Protein AF-A0A9N9CJ90-F1 (afdb_monomer_lite)

Organism: NCBI:txid94023

Radius of gyration: 19.86 Å; chains: 1; bounding box: 63×26×48 Å

Secondary structure (DSSP, 8-state):
---S--TTTHHHHHHHHHHHHHHHHHHHHHHHHHHHHHHHH--STTHHHHHHHHHHHHHHHHHHHHHHHHTT-HHHHHHHHHHHHHHHHHHHHHHHHHHHHHHHTHHHHHHHHHTTTPPPPPTT---S---------PPPHHHHHH-HHHHHHHHHHHHHHHHHH-

pLDDT: mean 77.09, std 13.55, range [37.25, 91.94]

Foldseek 3Di:
DPDPDDPPCVCVLVVLLVLLVVLLVLLLVQLVCLVQAVLQQAVDPCLSVVLSVLSNVSSVLSVLSNVCSVVVPPVSVVVSVVCVVVNLVVLVVNLVVSLVSLVVCLVLSLVCLVVQQARRDDPVPPDPDPPPPPPVSRRDNVCSVCGSVNVSVVSSVSSVVSSVSD

Sequence (166 aa):
MWCDNCLLLFPLRSGAMVLSVIMMIYQIGGGIFLFLYGDFFFFHYMEPKIYGAYAMIQAFMSLIATIGFSIISFTIASSLVCFYPFLVILGAVRAGIMSWSLVYYKERIIWECDNGGTKWVDPSTITTTTDTTSDPTLMPPVVCRTGVDNFNALITTGLCIDFILM

Structure (mmCIF, N/CA/C/O backbone):
data_AF-A0A9N9CJ90-F1
#
_entry.id   AF-A0A9N9CJ90-F1
#
loop_
_atom_site.group_PDB
_atom_site.id
_atom_site.type_symbol
_atom_site.label_atom_id
_atom_site.label_alt_id
_atom_site.label_comp_id
_atom_site.label_asym_id
_atom_site.label_entity_id
_atom_site.label_seq_id
_atom_site.pdbx_PDB_ins_code
_atom_site.Cartn_x
_atom_site.Cartn_y
_atom_site.Cartn_z
_atom_site.occupancy
_atom_site.B_iso_or_equiv
_atom_site.auth_seq_id
_atom_site.auth_comp_id
_atom_site.auth_asym_id
_atom_site.auth_atom_id
_atom_site.pdbx_PDB_model_num
ATOM 1 N N . MET A 1 1 ? -21.193 6.246 26.170 1.00 42.12 1 MET A N 1
ATOM 2 C CA . MET A 1 1 ? -22.504 5.680 26.545 1.00 42.12 1 MET A CA 1
ATOM 3 C C . MET A 1 1 ? -23.188 5.246 25.257 1.00 42.12 1 MET A C 1
ATOM 5 O O . MET A 1 1 ? -23.790 6.074 24.593 1.00 42.12 1 MET A O 1
ATOM 9 N N . TRP A 1 2 ? -22.977 4.006 24.825 1.00 50.09 2 TRP A N 1
ATOM 10 C CA . TRP A 1 2 ? -23.706 3.424 23.694 1.00 50.09 2 TRP A CA 1
ATOM 11 C C . TRP A 1 2 ? -24.707 2.440 24.307 1.00 50.09 2 TRP A C 1
ATOM 13 O O . TRP A 1 2 ? -24.311 1.630 25.137 1.00 50.09 2 TRP A O 1
ATOM 23 N N . CYS A 1 3 ? -25.996 2.625 24.014 1.00 53.94 3 CYS A N 1
ATOM 24 C CA . CYS A 1 3 ? -27.109 2.000 24.734 1.00 53.94 3 CYS A CA 1
ATOM 25 C C . CYS A 1 3 ? -27.093 0.465 24.665 1.00 53.94 3 CYS A C 1
ATOM 27 O O . CYS A 1 3 ? -27.041 -0.102 23.576 1.00 53.94 3 CYS A O 1
ATOM 29 N N . ASP A 1 4 ? -27.302 -0.175 25.818 1.00 52.44 4 ASP A N 1
ATOM 30 C CA . ASP A 1 4 ? -27.538 -1.618 26.009 1.00 52.44 4 ASP A CA 1
ATOM 31 C C . ASP A 1 4 ? -28.871 -2.134 25.418 1.00 52.44 4 ASP A C 1
ATOM 33 O O . ASP A 1 4 ? -29.302 -3.246 25.708 1.00 52.44 4 ASP A O 1
ATOM 37 N N . ASN A 1 5 ? -29.558 -1.347 24.582 1.00 55.75 5 ASN A N 1
ATOM 38 C CA . ASN A 1 5 ? -30.829 -1.745 23.977 1.00 55.75 5 ASN A CA 1
ATOM 39 C C . ASN A 1 5 ? -31.042 -1.095 22.598 1.00 55.75 5 ASN A C 1
ATOM 41 O O . ASN A 1 5 ? -31.866 -0.197 22.450 1.00 55.75 5 ASN A O 1
ATOM 45 N N . CYS A 1 6 ? -30.267 -1.493 21.582 1.00 54.62 6 CYS A N 1
ATOM 46 C CA . CYS A 1 6 ? -30.434 -1.010 20.204 1.00 54.62 6 CYS A CA 1
ATOM 47 C C . CYS A 1 6 ? -30.083 -2.107 19.180 1.00 54.62 6 CYS A C 1
ATOM 49 O O . CYS A 1 6 ? -28.954 -2.188 18.698 1.00 54.62 6 CYS A O 1
ATOM 51 N N . LEU A 1 7 ? -31.072 -2.912 18.783 1.00 49.44 7 LEU A N 1
ATOM 52 C CA . LEU A 1 7 ? -30.995 -3.912 17.699 1.00 49.44 7 LEU A CA 1
ATOM 53 C C . LEU A 1 7 ? -30.444 -3.362 16.357 1.00 49.44 7 LEU A C 1
ATOM 55 O O . LEU A 1 7 ? -29.989 -4.128 15.515 1.00 49.44 7 LEU A O 1
ATOM 59 N N . LEU A 1 8 ? -30.464 -2.039 16.162 1.00 51.25 8 LEU A N 1
ATOM 60 C CA . LEU A 1 8 ? -30.004 -1.327 14.959 1.00 51.25 8 LEU A CA 1
ATOM 61 C C . LEU A 1 8 ? -28.505 -0.988 14.957 1.00 51.25 8 LEU A C 1
ATOM 63 O O . LEU A 1 8 ? -27.947 -0.601 13.935 1.00 51.25 8 LEU A O 1
ATOM 67 N N . LEU A 1 9 ? -27.843 -1.132 16.102 1.00 54.19 9 LEU A N 1
ATOM 68 C CA . LEU A 1 9 ? -26.484 -0.650 16.324 1.00 54.19 9 LEU A CA 1
ATOM 69 C C . LEU A 1 9 ? -25.430 -1.760 16.188 1.00 54.19 9 LEU A C 1
ATOM 71 O O . LEU A 1 9 ? -24.272 -1.508 15.849 1.00 54.19 9 LEU A O 1
ATOM 75 N N . PHE A 1 10 ? -25.863 -3.007 16.378 1.00 52.81 10 PHE A N 1
ATOM 76 C CA . PHE A 1 10 ? -25.077 -4.211 16.120 1.00 52.81 10 PHE A CA 1
ATOM 77 C C . PHE A 1 10 ? -24.489 -4.290 14.698 1.00 52.81 10 PHE A C 1
ATOM 79 O O . PHE A 1 10 ? -23.288 -4.552 14.597 1.00 52.81 10 PHE A O 1
ATOM 86 N N . PRO A 1 11 ? -25.245 -4.031 13.605 1.00 64.69 11 PRO A N 1
ATOM 87 C CA . PRO A 1 11 ? -24.678 -4.087 12.258 1.00 64.69 11 PRO A CA 1
ATOM 88 C C . PRO A 1 11 ? -23.681 -2.957 11.994 1.00 64.69 11 PRO A C 1
ATOM 90 O O . PRO A 1 11 ? -22.688 -3.186 11.314 1.00 64.69 11 PRO A O 1
ATOM 93 N N . LEU A 1 12 ? -23.880 -1.766 12.568 1.00 71.75 12 LEU A N 1
ATOM 94 C CA . LEU A 1 12 ? -22.951 -0.651 12.375 1.00 71.75 12 LEU A CA 1
ATOM 95 C C . LEU A 1 12 ? -21.622 -0.895 13.104 1.00 71.75 12 LEU A C 1
ATOM 97 O O . LEU A 1 12 ? -20.555 -0.644 12.551 1.00 71.75 12 LEU A O 1
ATOM 101 N N . ARG A 1 13 ? -21.671 -1.454 14.322 1.00 75.94 13 ARG A N 1
ATOM 102 C CA . ARG A 1 13 ? -20.464 -1.788 15.091 1.00 75.94 13 ARG A CA 1
ATOM 103 C C . ARG A 1 13 ? -19.722 -2.984 14.503 1.00 75.94 13 ARG A C 1
ATOM 105 O O . ARG A 1 13 ? -18.515 -2.910 14.297 1.00 75.94 13 ARG A O 1
ATOM 112 N N . SER A 1 14 ? -20.434 -4.077 14.228 1.00 80.75 14 SER A N 1
ATOM 113 C CA . SER A 1 14 ? -19.827 -5.269 13.628 1.00 80.75 14 SER A CA 1
ATOM 114 C C . SER A 1 14 ? -19.335 -4.983 12.210 1.00 80.75 14 SER A C 1
ATOM 116 O O . SER A 1 14 ? -18.283 -5.481 11.826 1.00 80.75 14 SER A O 1
ATOM 118 N N . GLY A 1 15 ? -20.055 -4.155 11.448 1.00 80.81 15 GLY A N 1
ATOM 119 C CA . GLY A 1 15 ? -19.639 -3.703 10.124 1.00 80.81 15 GLY A CA 1
ATOM 120 C C . GLY A 1 15 ? -18.351 -2.886 10.179 1.00 80.81 15 GLY A C 1
ATOM 121 O O . GLY A 1 15 ? -17.425 -3.178 9.430 1.00 80.81 15 GLY A O 1
ATOM 122 N N . ALA A 1 16 ? -18.243 -1.941 11.119 1.00 82.12 16 ALA A N 1
ATOM 123 C CA . ALA A 1 16 ? -17.020 -1.161 11.314 1.00 82.12 16 ALA A CA 1
ATOM 124 C C . ALA A 1 16 ? -15.817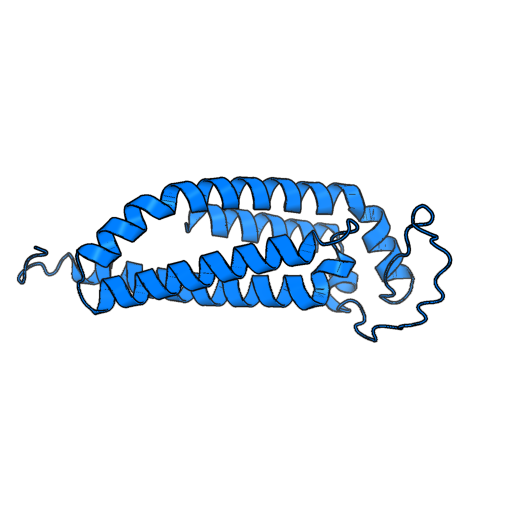 -2.038 11.706 1.00 82.12 16 ALA A C 1
ATOM 126 O O . ALA A 1 16 ? -14.722 -1.823 11.195 1.00 82.12 16 ALA A O 1
ATOM 127 N N . MET A 1 17 ? -16.021 -3.056 12.553 1.00 83.88 17 MET A N 1
ATOM 128 C CA . MET A 1 17 ? -14.976 -4.026 12.918 1.00 83.88 17 MET A CA 1
ATOM 129 C C . MET A 1 17 ? -14.515 -4.873 11.726 1.00 83.88 17 MET A C 1
ATOM 131 O O . MET A 1 17 ? -13.325 -5.115 11.554 1.00 83.88 17 MET A O 1
ATOM 135 N N . VAL A 1 18 ? -15.448 -5.355 10.902 1.00 88.75 18 VAL A N 1
ATOM 136 C CA . VAL A 1 18 ? -15.102 -6.158 9.721 1.00 88.75 18 VAL A CA 1
ATOM 137 C C . VAL A 1 18 ? -14.367 -5.297 8.696 1.00 88.75 18 VAL A C 1
ATOM 139 O O . VAL A 1 18 ? -13.344 -5.724 8.166 1.00 88.75 18 VAL A O 1
ATOM 142 N N . LEU A 1 19 ? -14.834 -4.067 8.466 1.00 86.44 19 LEU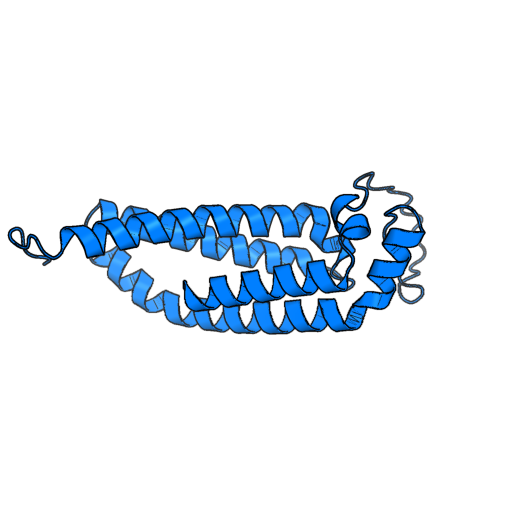 A N 1
ATOM 143 C CA . LEU A 1 19 ? -14.181 -3.131 7.556 1.00 86.44 19 LEU A CA 1
ATOM 144 C C . LEU A 1 19 ? -12.759 -2.798 8.023 1.00 86.44 19 LEU A C 1
ATOM 146 O O . LEU A 1 19 ? -11.836 -2.839 7.214 1.00 86.44 19 LEU A O 1
ATOM 150 N N . SER A 1 20 ? -12.551 -2.550 9.322 1.00 87.19 20 SER A N 1
ATOM 151 C CA . SER A 1 20 ? -11.219 -2.261 9.862 1.00 87.19 20 SER A CA 1
ATOM 152 C C . SER A 1 20 ? -10.259 -3.446 9.728 1.00 87.19 20 SER A C 1
ATOM 154 O O . SER A 1 20 ? -9.086 -3.241 9.427 1.00 87.19 20 SER A O 1
ATOM 156 N N . VAL A 1 21 ? -10.741 -4.686 9.866 1.00 90.00 21 VAL A N 1
ATOM 157 C CA . VAL A 1 21 ? -9.926 -5.891 9.624 1.00 90.00 21 VAL A CA 1
ATOM 158 C C . VAL A 1 21 ? -9.577 -6.050 8.142 1.00 90.00 21 VAL A C 1
ATOM 160 O O . VAL A 1 21 ? -8.437 -6.379 7.817 1.00 90.00 21 VAL A O 1
ATOM 163 N N . ILE A 1 22 ? -10.521 -5.788 7.234 1.00 90.25 22 ILE A N 1
ATOM 164 C CA . ILE A 1 22 ? -10.257 -5.828 5.788 1.00 90.25 22 ILE A CA 1
ATOM 165 C C . ILE A 1 22 ? -9.211 -4.770 5.408 1.00 90.25 22 ILE A C 1
ATOM 167 O O . ILE A 1 22 ? -8.254 -5.104 4.708 1.00 90.25 22 ILE A O 1
ATOM 171 N N . MET A 1 23 ? -9.331 -3.540 5.926 1.00 87.38 23 MET A N 1
ATOM 172 C CA . MET A 1 23 ? -8.321 -2.490 5.725 1.00 87.38 23 MET A CA 1
ATOM 173 C C . MET A 1 23 ? -6.953 -2.910 6.247 1.00 87.38 23 MET A C 1
ATOM 175 O O . MET A 1 23 ? -5.951 -2.718 5.565 1.00 87.38 23 MET A O 1
ATOM 179 N N . MET A 1 24 ? -6.900 -3.517 7.434 1.00 90.94 24 MET A N 1
ATOM 180 C CA . MET A 1 24 ? -5.651 -3.989 8.022 1.00 90.94 24 MET A CA 1
ATOM 181 C C . MET A 1 24 ? -4.936 -4.971 7.090 1.00 90.94 24 MET A C 1
ATOM 183 O O . MET A 1 24 ? -3.750 -4.809 6.810 1.00 90.94 24 MET A O 1
ATOM 187 N N . ILE A 1 25 ? -5.657 -5.974 6.580 1.00 90.94 25 ILE A N 1
ATOM 188 C CA . ILE A 1 25 ? -5.095 -6.993 5.683 1.00 90.94 25 ILE A CA 1
ATOM 189 C C . ILE A 1 25 ? -4.648 -6.359 4.364 1.00 90.94 25 ILE A C 1
ATOM 191 O O . ILE A 1 25 ? -3.547 -6.646 3.891 1.00 90.94 25 ILE A O 1
ATOM 195 N N . TYR A 1 26 ? -5.473 -5.478 3.794 1.00 89.19 26 TYR A N 1
ATOM 196 C CA . TYR A 1 26 ? -5.156 -4.778 2.554 1.00 89.19 26 TYR A CA 1
ATOM 197 C C . TYR A 1 26 ? -3.876 -3.942 2.685 1.00 89.19 26 TYR A C 1
ATOM 199 O O . TYR A 1 26 ? -2.976 -4.051 1.852 1.00 89.19 26 TYR A O 1
ATOM 207 N N . GLN A 1 27 ? -3.743 -3.180 3.773 1.00 90.12 27 GLN A N 1
ATOM 208 C CA . GLN A 1 27 ? -2.588 -2.316 4.009 1.00 90.12 27 GLN A CA 1
ATOM 209 C C . GLN A 1 27 ? -1.312 -3.082 4.352 1.00 90.12 27 GLN A C 1
ATOM 211 O O . GLN A 1 27 ? -0.233 -2.702 3.904 1.00 90.12 27 GLN A O 1
ATOM 216 N N . ILE A 1 28 ? -1.415 -4.197 5.080 1.00 90.94 28 ILE A N 1
ATOM 217 C CA . ILE A 1 28 ? -0.272 -5.092 5.308 1.00 90.94 28 ILE A CA 1
ATOM 218 C C . ILE A 1 28 ? 0.194 -5.694 3.979 1.00 90.94 28 ILE A C 1
ATOM 220 O O . ILE A 1 28 ? 1.388 -5.672 3.685 1.00 90.94 28 ILE A O 1
ATOM 224 N N . GLY A 1 29 ? -0.735 -6.189 3.154 1.00 89.19 29 GLY A N 1
ATOM 225 C CA . GLY A 1 29 ? -0.419 -6.741 1.837 1.00 89.19 29 GLY A CA 1
ATOM 226 C C . GLY A 1 29 ? 0.244 -5.712 0.920 1.00 89.19 29 GLY A C 1
ATOM 227 O O . GLY A 1 29 ? 1.311 -5.976 0.365 1.00 89.19 29 GLY A O 1
ATOM 228 N N . GLY A 1 30 ? -0.337 -4.514 0.822 1.00 85.38 30 GLY A N 1
ATOM 229 C CA . GLY A 1 30 ? 0.225 -3.404 0.053 1.00 85.38 30 GLY A CA 1
ATOM 230 C C . GLY A 1 30 ? 1.581 -2.935 0.586 1.00 85.38 30 GLY A C 1
ATOM 231 O O . GLY A 1 30 ? 2.500 -2.701 -0.195 1.00 85.38 30 GLY A O 1
ATOM 232 N N . GLY A 1 31 ? 1.745 -2.847 1.909 1.00 85.94 31 GLY A N 1
ATOM 233 C CA . GLY A 1 31 ? 3.001 -2.474 2.558 1.00 85.94 31 GLY A CA 1
ATOM 234 C C . GLY A 1 31 ? 4.126 -3.473 2.285 1.00 85.94 31 GLY A C 1
ATOM 235 O O . GLY A 1 31 ? 5.214 -3.070 1.884 1.00 85.94 31 GLY A O 1
ATOM 236 N N . ILE A 1 32 ? 3.861 -4.776 2.428 1.00 88.19 32 ILE A N 1
ATOM 237 C CA . ILE A 1 32 ? 4.829 -5.837 2.104 1.00 88.19 32 ILE A CA 1
ATOM 238 C C . ILE A 1 32 ? 5.201 -5.788 0.619 1.00 88.19 32 ILE A C 1
ATOM 240 O O . ILE A 1 32 ? 6.382 -5.857 0.282 1.00 88.19 32 ILE A O 1
ATOM 244 N N . PHE A 1 33 ? 4.214 -5.620 -0.265 1.00 85.31 33 PHE A N 1
ATOM 245 C CA . PHE A 1 33 ? 4.454 -5.491 -1.701 1.00 85.31 33 PHE A CA 1
ATOM 246 C C . PHE A 1 33 ? 5.386 -4.313 -2.025 1.00 85.31 33 PHE A C 1
ATOM 248 O O . PHE A 1 33 ? 6.343 -4.475 -2.778 1.00 85.31 33 PHE A O 1
ATOM 255 N N . LEU A 1 34 ? 5.157 -3.153 -1.403 1.00 85.06 34 LEU A N 1
ATOM 256 C CA . LEU A 1 34 ? 5.996 -1.961 -1.551 1.00 85.06 34 LEU A CA 1
ATOM 257 C C . LEU A 1 34 ? 7.423 -2.166 -1.026 1.00 85.06 34 LEU A C 1
ATOM 259 O O . LEU A 1 34 ? 8.361 -1.662 -1.633 1.00 85.06 34 LEU A O 1
ATOM 263 N N . PHE A 1 35 ? 7.614 -2.916 0.061 1.00 84.56 35 PHE A N 1
ATOM 264 C CA . PHE A 1 35 ? 8.958 -3.180 0.585 1.00 84.56 35 PHE A CA 1
ATOM 265 C C . PHE A 1 35 ? 9.766 -4.171 -0.259 1.00 84.56 35 PHE A C 1
ATOM 267 O O . PHE A 1 35 ? 10.984 -4.036 -0.317 1.00 84.56 35 PHE A O 1
ATOM 274 N N . LEU A 1 36 ? 9.118 -5.154 -0.894 1.00 81.69 36 LEU A N 1
ATOM 275 C CA . LEU A 1 36 ? 9.807 -6.153 -1.722 1.00 81.69 36 LEU A CA 1
ATOM 276 C C . LEU A 1 36 ? 10.017 -5.679 -3.161 1.00 81.69 36 LEU A C 1
ATOM 278 O O . LEU A 1 36 ? 11.085 -5.890 -3.726 1.00 81.69 36 LEU A O 1
ATOM 282 N N . TYR A 1 37 ? 8.988 -5.075 -3.758 1.00 79.25 37 TYR A N 1
ATOM 283 C CA . TYR A 1 37 ? 8.963 -4.762 -5.187 1.00 79.25 37 TYR A CA 1
ATOM 284 C C . TYR A 1 37 ? 8.907 -3.266 -5.487 1.00 79.25 37 TYR A C 1
ATOM 286 O O . TYR A 1 37 ? 8.966 -2.884 -6.651 1.00 79.25 37 TYR A O 1
ATOM 294 N N . GLY A 1 38 ? 8.804 -2.402 -4.474 1.00 75.88 38 GLY A N 1
ATOM 295 C CA . GLY A 1 38 ? 8.711 -0.959 -4.693 1.00 75.88 38 GLY A CA 1
ATOM 296 C C . GLY A 1 38 ? 9.930 -0.375 -5.409 1.00 75.88 38 GLY A C 1
ATOM 297 O O . GLY A 1 38 ? 9.780 0.566 -6.177 1.00 75.88 38 GLY A O 1
ATOM 298 N N . ASP A 1 39 ? 11.101 -0.983 -5.243 1.00 77.81 39 ASP A N 1
ATOM 299 C CA . ASP A 1 39 ? 12.339 -0.589 -5.922 1.00 77.81 39 ASP A CA 1
ATOM 300 C C . ASP A 1 39 ? 12.308 -0.746 -7.457 1.00 77.81 39 ASP A C 1
ATOM 302 O O . ASP A 1 39 ? 13.141 -0.139 -8.124 1.00 77.81 39 ASP A O 1
ATOM 306 N N . PHE A 1 40 ? 11.377 -1.535 -8.009 1.00 74.06 40 PHE A N 1
ATOM 307 C CA . PHE A 1 40 ? 1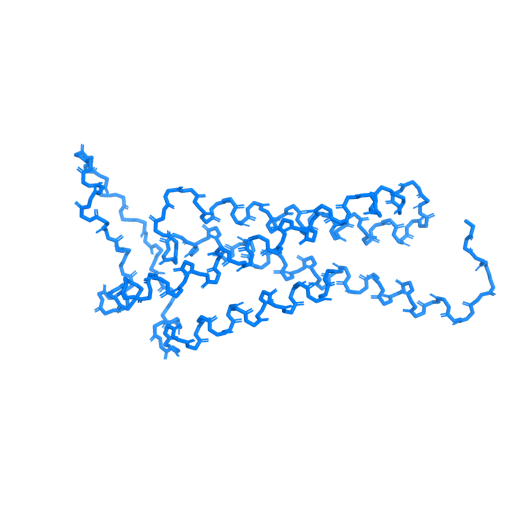1.156 -1.671 -9.462 1.00 74.06 40 PHE A CA 1
ATOM 308 C C . PHE A 1 40 ? 10.208 -0.598 -10.013 1.00 74.06 40 PHE A C 1
ATOM 310 O O . PHE A 1 40 ? 10.240 -0.241 -11.184 1.00 74.06 40 PHE A O 1
ATOM 317 N N . PHE A 1 41 ? 9.323 -0.071 -9.165 1.00 74.56 41 PHE A N 1
ATOM 318 C CA . PHE A 1 41 ? 8.283 0.867 -9.593 1.00 74.56 41 PHE A CA 1
ATOM 319 C C . PHE A 1 41 ? 8.635 2.327 -9.299 1.00 74.56 41 PHE A C 1
ATOM 321 O O . PHE A 1 41 ? 8.160 3.221 -10.000 1.00 74.56 41 PHE A O 1
ATOM 328 N N . PHE A 1 42 ? 9.461 2.576 -8.279 1.00 77.69 42 PHE A N 1
ATOM 329 C CA . PHE A 1 42 ? 9.856 3.912 -7.839 1.00 77.69 42 PHE A CA 1
ATOM 330 C C . PHE A 1 42 ? 11.373 4.067 -7.926 1.00 77.69 42 PHE A C 1
ATOM 332 O O . PHE A 1 42 ? 12.126 3.369 -7.251 1.00 77.69 42 PHE A O 1
ATOM 339 N N . PHE A 1 43 ? 11.811 5.008 -8.761 1.00 68.44 43 PHE A N 1
ATOM 340 C CA . PHE A 1 43 ? 13.220 5.175 -9.122 1.00 68.44 43 PHE A CA 1
ATOM 341 C C . PHE A 1 43 ? 13.972 6.158 -8.213 1.00 68.44 43 PHE A C 1
ATOM 343 O O . PHE A 1 43 ? 15.194 6.262 -8.306 1.00 68.44 43 PHE A O 1
ATOM 350 N N . HIS A 1 44 ? 13.287 6.880 -7.318 1.00 76.38 44 HIS A N 1
ATOM 351 C CA . HIS A 1 44 ? 13.963 7.757 -6.369 1.00 76.38 44 HIS A CA 1
ATOM 352 C C . HIS A 1 44 ? 14.364 7.013 -5.092 1.00 76.38 44 HIS A C 1
ATOM 354 O O . HIS A 1 44 ? 13.651 6.151 -4.569 1.00 76.38 44 HIS A O 1
ATOM 360 N N . TYR A 1 45 ? 15.515 7.396 -4.544 1.00 72.00 45 TYR A N 1
ATOM 361 C CA . TYR A 1 45 ? 16.052 6.788 -3.336 1.00 72.00 45 TYR A CA 1
ATOM 362 C C . TYR A 1 45 ? 15.072 6.931 -2.156 1.00 72.00 45 TYR A C 1
ATOM 364 O O . TYR A 1 45 ? 14.633 8.032 -1.834 1.00 72.00 45 TYR A O 1
ATOM 372 N N . MET A 1 46 ? 14.764 5.810 -1.489 1.00 75.06 46 MET A N 1
ATOM 373 C CA . MET A 1 46 ? 13.902 5.693 -0.294 1.00 75.06 46 MET A CA 1
ATOM 374 C C . MET A 1 46 ? 12.392 5.954 -0.472 1.00 75.06 46 MET A C 1
ATOM 376 O O . MET A 1 46 ? 11.646 5.691 0.473 1.00 75.06 46 MET A O 1
ATOM 380 N N . GLU A 1 47 ? 11.904 6.369 -1.643 1.00 79.88 47 GLU A N 1
ATOM 381 C CA . GLU A 1 47 ? 10.459 6.529 -1.904 1.00 79.88 47 GLU A CA 1
ATOM 382 C C . GLU A 1 47 ? 9.609 5.291 -1.561 1.00 79.88 47 GLU A C 1
ATOM 384 O O . GLU A 1 47 ? 8.660 5.423 -0.777 1.00 79.88 47 GLU A O 1
ATOM 389 N N . PRO A 1 48 ? 9.941 4.071 -2.038 1.00 80.81 48 PRO A N 1
ATOM 390 C CA . PRO A 1 48 ? 9.100 2.902 -1.781 1.00 80.81 48 PRO A CA 1
ATOM 391 C C . PRO A 1 48 ? 9.037 2.539 -0.296 1.00 80.81 48 PRO A C 1
ATOM 393 O O . PRO A 1 48 ? 7.997 2.106 0.204 1.00 80.81 48 PRO A O 1
ATOM 396 N N . LYS A 1 49 ? 10.128 2.780 0.442 1.00 84.81 49 LYS A N 1
ATOM 397 C CA . LYS A 1 49 ? 10.206 2.531 1.886 1.00 84.81 49 LYS A CA 1
ATOM 398 C C . LYS A 1 49 ? 9.313 3.490 2.669 1.00 84.81 49 LYS A C 1
ATOM 400 O O . LYS A 1 49 ? 8.665 3.065 3.622 1.00 84.81 49 LYS A O 1
ATOM 405 N N . ILE A 1 50 ? 9.242 4.757 2.259 1.00 86.81 50 ILE A N 1
ATOM 406 C CA . ILE A 1 50 ? 8.364 5.760 2.879 1.00 86.81 50 ILE A CA 1
ATOM 407 C C . ILE A 1 50 ? 6.897 5.394 2.636 1.00 86.81 50 ILE A C 1
ATOM 409 O O . ILE A 1 50 ? 6.092 5.402 3.570 1.00 86.81 50 ILE A O 1
ATOM 413 N N . TYR A 1 51 ? 6.548 5.003 1.408 1.00 85.94 51 TYR A N 1
ATOM 414 C CA . TYR A 1 51 ? 5.188 4.570 1.093 1.00 85.94 51 TYR A CA 1
ATOM 415 C C . TYR A 1 51 ? 4.811 3.291 1.847 1.00 85.94 51 TYR A C 1
ATOM 417 O O . TYR A 1 51 ? 3.722 3.236 2.421 1.00 85.94 51 TYR A O 1
ATOM 425 N N . GLY A 1 52 ? 5.699 2.296 1.908 1.00 86.00 52 GLY A N 1
ATOM 426 C CA . GLY A 1 52 ? 5.493 1.068 2.680 1.00 86.00 52 GLY A CA 1
ATOM 427 C C . GLY A 1 52 ? 5.328 1.332 4.180 1.00 86.00 52 GLY A C 1
ATOM 428 O O . GLY A 1 52 ? 4.419 0.789 4.807 1.00 86.00 52 GLY A O 1
ATOM 429 N N . ALA A 1 53 ? 6.137 2.229 4.754 1.00 88.81 53 ALA A N 1
ATOM 430 C CA . ALA A 1 53 ? 6.031 2.619 6.160 1.00 88.81 53 ALA A CA 1
ATOM 431 C C . ALA A 1 53 ? 4.684 3.286 6.468 1.00 88.81 53 ALA A C 1
ATOM 433 O O . ALA A 1 53 ? 4.058 2.972 7.480 1.00 88.81 53 ALA A O 1
ATOM 434 N N . TYR A 1 54 ? 4.198 4.150 5.574 1.00 89.06 54 TYR A N 1
ATOM 435 C CA . TYR A 1 54 ? 2.877 4.755 5.712 1.00 89.06 54 TYR A CA 1
ATOM 436 C C . TYR A 1 54 ? 1.752 3.706 5.701 1.00 89.06 54 TYR A C 1
ATOM 438 O O . TYR A 1 54 ? 0.886 3.735 6.575 1.00 89.06 54 TYR A O 1
ATOM 446 N N . ALA A 1 55 ? 1.794 2.739 4.775 1.00 88.31 55 ALA A N 1
ATOM 447 C CA . ALA A 1 55 ? 0.811 1.650 4.735 1.00 88.31 55 ALA A CA 1
ATOM 448 C C . ALA A 1 55 ? 0.795 0.851 6.052 1.00 88.31 55 ALA A C 1
ATOM 450 O O . ALA A 1 55 ? -0.266 0.537 6.587 1.00 88.31 55 ALA A O 1
ATOM 451 N N . MET A 1 56 ? 1.965 0.601 6.647 1.00 90.50 56 MET A N 1
ATOM 452 C CA . MET A 1 56 ? 2.058 -0.074 7.947 1.00 90.50 56 MET A CA 1
ATOM 453 C C . MET A 1 56 ? 1.487 0.759 9.104 1.00 90.50 56 MET A C 1
ATOM 455 O O . MET A 1 56 ? 0.843 0.203 9.994 1.00 90.50 56 MET A O 1
ATOM 459 N N . ILE A 1 57 ? 1.667 2.085 9.094 1.00 90.94 57 ILE A N 1
ATOM 460 C CA . ILE A 1 57 ? 1.037 2.981 10.080 1.00 90.94 57 ILE A CA 1
ATOM 461 C C . ILE A 1 57 ? -0.488 2.907 9.957 1.00 90.94 57 ILE A C 1
ATOM 463 O O . ILE A 1 57 ? -1.189 2.796 10.963 1.00 90.94 57 ILE A O 1
ATOM 467 N N . GLN A 1 58 ? -1.011 2.911 8.732 1.00 89.50 58 GLN A N 1
ATOM 468 C CA . GLN A 1 58 ? -2.444 2.794 8.484 1.00 89.50 58 GLN A CA 1
ATOM 469 C C . GLN A 1 58 ? -2.994 1.432 8.935 1.00 89.50 58 GLN A 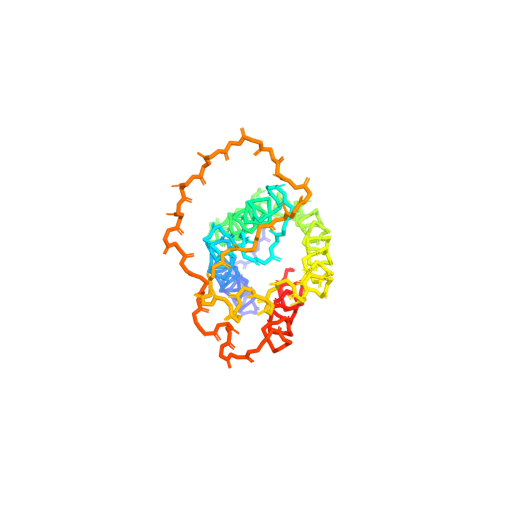C 1
ATOM 471 O O . GLN A 1 58 ? -4.032 1.374 9.599 1.00 89.50 58 GLN A O 1
ATOM 476 N N . ALA A 1 59 ? -2.261 0.344 8.679 1.00 91.19 59 ALA A N 1
ATOM 477 C CA . ALA A 1 59 ? -2.593 -0.980 9.198 1.00 91.19 59 ALA A CA 1
ATOM 478 C C . ALA A 1 59 ? -2.643 -0.993 10.736 1.00 91.19 59 ALA A C 1
ATOM 480 O O . ALA A 1 59 ? -3.608 -1.480 11.326 1.00 91.19 59 ALA A O 1
ATOM 481 N N . PHE A 1 60 ? -1.658 -0.390 11.403 1.00 91.94 60 PHE A N 1
ATOM 482 C CA . PHE A 1 60 ? -1.635 -0.293 12.862 1.00 91.94 60 PHE A CA 1
ATOM 483 C C . PHE A 1 60 ? -2.830 0.498 13.417 1.00 91.94 60 PHE A C 1
ATOM 485 O O . PHE A 1 60 ? -3.458 0.088 14.394 1.00 91.94 60 PHE A O 1
ATOM 492 N N . MET A 1 61 ? -3.212 1.590 12.757 1.00 89.81 61 MET A N 1
ATOM 493 C CA . MET A 1 61 ? -4.376 2.388 13.146 1.00 89.81 61 MET A CA 1
ATOM 494 C C . MET A 1 61 ? -5.692 1.624 12.963 1.00 89.81 61 MET A C 1
ATOM 496 O O . MET A 1 61 ? -6.568 1.691 13.828 1.00 89.81 61 MET A O 1
ATOM 500 N N . SER A 1 62 ? -5.818 0.830 11.898 1.00 89.06 62 SER A N 1
ATOM 501 C CA . SER A 1 62 ? -6.978 -0.048 11.692 1.00 89.06 62 SER A CA 1
ATOM 502 C C . SER A 1 62 ? -7.069 -1.172 12.740 1.00 89.06 62 SER A C 1
ATOM 504 O O . SER A 1 62 ? -8.164 -1.526 13.192 1.00 89.06 62 SER A O 1
ATOM 506 N N . LEU A 1 63 ? -5.928 -1.667 13.230 1.00 91.44 63 LEU A N 1
ATOM 507 C CA . LEU A 1 63 ? -5.867 -2.609 14.348 1.00 91.44 63 LEU A CA 1
ATOM 508 C C . LEU A 1 63 ? -6.343 -1.946 15.649 1.00 91.44 63 LEU A C 1
ATOM 510 O O . LEU A 1 63 ? -7.190 -2.508 16.346 1.00 91.44 63 LEU A O 1
ATOM 514 N N . ILE A 1 64 ? -5.872 -0.730 15.948 1.00 90.88 64 ILE A N 1
ATOM 515 C CA . ILE A 1 64 ? -6.337 0.045 17.111 1.00 90.88 64 ILE A CA 1
ATOM 516 C C . ILE A 1 64 ? -7.846 0.299 17.029 1.00 90.88 64 ILE A C 1
ATOM 518 O O . ILE A 1 64 ? -8.532 0.161 18.040 1.00 90.88 64 ILE A O 1
ATOM 522 N N . ALA A 1 65 ? -8.379 0.614 15.845 1.00 87.38 65 ALA A N 1
ATOM 523 C CA . ALA A 1 65 ? -9.817 0.776 15.637 1.00 87.38 65 ALA A CA 1
ATOM 524 C C . ALA A 1 65 ? -10.591 -0.509 15.952 1.00 87.38 65 ALA A C 1
ATOM 526 O O . ALA A 1 65 ? -11.561 -0.479 16.712 1.00 87.38 65 ALA A O 1
ATOM 527 N N . THR A 1 66 ? -10.110 -1.652 15.461 1.00 89.38 66 THR A N 1
ATOM 528 C CA . THR A 1 66 ? -10.717 -2.964 15.726 1.00 89.38 66 THR A CA 1
ATOM 529 C C . THR A 1 66 ? -10.752 -3.269 17.228 1.00 89.38 66 THR A C 1
ATOM 531 O O . THR A 1 66 ? -11.792 -3.665 17.766 1.00 89.38 66 THR A O 1
ATOM 534 N N . ILE A 1 67 ? -9.643 -3.028 17.936 1.00 89.06 67 ILE A N 1
ATOM 535 C CA . ILE A 1 67 ? -9.565 -3.215 19.392 1.00 89.06 67 ILE A CA 1
ATOM 536 C C . ILE A 1 67 ? -10.490 -2.228 20.108 1.00 89.06 67 ILE A C 1
ATOM 538 O O . ILE A 1 67 ? -11.265 -2.644 20.967 1.00 89.06 67 ILE A O 1
ATOM 542 N N . GLY A 1 68 ? -10.463 -0.947 19.736 1.00 84.81 68 GLY A N 1
ATOM 543 C CA . GLY A 1 68 ? -11.265 0.114 20.346 1.00 84.81 68 G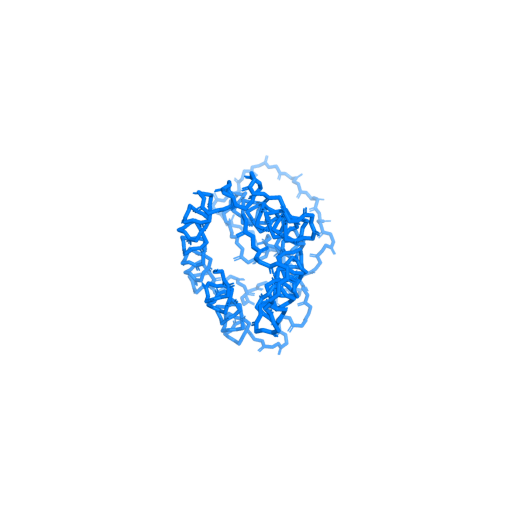LY A CA 1
ATOM 544 C C . GLY A 1 68 ? -12.765 -0.169 20.290 1.00 84.81 68 GLY A C 1
ATOM 545 O O . GLY A 1 68 ? -13.456 -0.030 21.303 1.00 84.81 68 GLY A O 1
ATOM 546 N N . PHE A 1 69 ? -13.256 -0.654 19.145 1.00 83.31 69 PHE A N 1
ATOM 547 C CA . PHE A 1 69 ? -14.644 -1.090 19.004 1.00 83.31 69 PHE A CA 1
ATOM 548 C C . PHE A 1 69 ? -14.946 -2.374 19.787 1.00 83.31 69 PHE A C 1
ATOM 550 O O . PHE A 1 69 ? -16.073 -2.539 20.258 1.00 83.31 69 PHE A O 1
ATOM 557 N N . SER A 1 70 ? -13.965 -3.267 19.957 1.00 84.62 70 SER A N 1
ATOM 558 C CA . SER A 1 70 ? -14.136 -4.536 20.683 1.00 84.62 70 SER A CA 1
ATOM 559 C C . SER A 1 70 ? -14.300 -4.326 22.186 1.00 84.62 70 SER A C 1
ATOM 561 O O . SER A 1 70 ? -15.163 -4.949 22.799 1.00 84.62 70 SER A O 1
ATOM 563 N N . ILE A 1 71 ? -13.521 -3.412 22.772 1.00 86.69 71 ILE A N 1
ATOM 564 C CA . ILE A 1 71 ? -13.544 -3.131 24.217 1.00 86.69 71 ILE A CA 1
ATOM 565 C C . ILE A 1 71 ? -14.495 -1.990 24.616 1.00 86.69 71 ILE A C 1
ATOM 567 O O . ILE A 1 71 ? -14.550 -1.630 25.788 1.00 86.69 71 ILE A O 1
ATOM 571 N N . ILE A 1 72 ? -15.229 -1.402 23.660 1.00 79.56 72 ILE A N 1
ATOM 572 C CA . ILE A 1 72 ? -16.156 -0.269 23.876 1.00 79.56 72 ILE A CA 1
ATOM 573 C C . ILE A 1 72 ? -15.456 0.892 24.620 1.00 79.56 72 ILE A C 1
ATOM 575 O O . ILE A 1 72 ? -16.013 1.534 25.512 1.00 79.56 72 ILE A O 1
ATOM 579 N N . SER A 1 73 ? -14.195 1.167 24.271 1.00 81.31 73 SER A N 1
ATOM 580 C CA . SER A 1 73 ? -13.409 2.202 24.950 1.00 81.31 73 SER A CA 1
ATOM 581 C C . SER A 1 73 ? -13.653 3.576 24.332 1.00 81.31 73 SER A C 1
ATOM 583 O O . SER A 1 73 ? -13.331 3.824 23.169 1.00 81.31 73 SER A O 1
ATOM 585 N N . PHE A 1 74 ? -14.186 4.500 25.135 1.00 79.25 74 PHE A N 1
ATOM 586 C CA . PHE A 1 74 ? -14.433 5.879 24.710 1.00 79.25 74 PHE A CA 1
ATOM 587 C C . PHE A 1 74 ? -13.136 6.647 24.411 1.00 79.25 74 PHE A C 1
ATOM 589 O O . PHE A 1 74 ? -13.103 7.457 23.488 1.00 79.25 74 PHE A O 1
ATOM 596 N N . THR A 1 75 ? -12.056 6.382 25.151 1.00 85.44 75 THR A N 1
ATOM 597 C CA . THR A 1 75 ? -10.780 7.094 24.977 1.00 85.44 75 THR A CA 1
ATOM 598 C C . THR A 1 75 ? -10.110 6.745 23.651 1.00 85.44 75 THR A C 1
ATOM 600 O O . THR A 1 75 ? -9.650 7.645 22.955 1.00 85.44 75 THR A O 1
ATOM 603 N N . ILE A 1 76 ? -10.122 5.464 23.265 1.00 83.81 76 ILE A N 1
ATOM 604 C CA . ILE A 1 76 ? -9.565 4.997 21.986 1.00 83.81 76 ILE A CA 1
ATOM 605 C C . ILE A 1 76 ? -10.418 5.487 20.811 1.00 83.81 76 ILE A C 1
ATOM 607 O O . ILE A 1 76 ? -9.884 5.941 19.803 1.00 83.81 76 ILE A O 1
ATOM 611 N N . ALA A 1 77 ? -11.746 5.449 20.940 1.00 81.81 77 ALA A N 1
ATOM 612 C CA . ALA A 1 77 ? -12.633 5.966 19.901 1.00 81.81 77 ALA A CA 1
ATOM 613 C C . ALA A 1 77 ? -12.433 7.476 19.673 1.00 81.81 77 ALA A C 1
ATOM 615 O O . ALA A 1 77 ? -12.394 7.931 18.533 1.00 81.81 77 ALA A O 1
ATOM 616 N N . SER A 1 78 ? -12.254 8.249 20.747 1.00 84.12 78 SER A N 1
ATOM 617 C CA . SER A 1 78 ? -12.018 9.693 20.660 1.00 84.12 78 SER A CA 1
ATOM 618 C C . SER A 1 78 ? -10.661 10.030 20.024 1.00 84.12 78 SER A C 1
ATOM 620 O O . SER A 1 78 ? -10.578 10.924 19.181 1.00 84.12 78 SER A O 1
ATOM 622 N N . SER A 1 79 ? -9.596 9.286 20.354 1.00 86.12 79 SER A N 1
ATOM 623 C CA . SER A 1 79 ? -8.286 9.499 19.724 1.00 86.12 79 SER A CA 1
ATOM 624 C C . SER A 1 79 ? -8.303 9.156 18.233 1.00 86.12 79 SER A C 1
ATOM 626 O O . SER A 1 79 ? -7.742 9.905 17.436 1.00 86.12 79 SER A O 1
ATOM 628 N N . LEU A 1 80 ? -9.005 8.091 17.834 1.00 84.44 80 LEU A N 1
ATOM 629 C CA . LEU A 1 80 ? -9.167 7.718 16.427 1.00 84.44 80 LEU A CA 1
ATOM 630 C C . LEU A 1 80 ? -9.809 8.836 15.607 1.00 84.44 80 LEU A C 1
ATOM 632 O O . LEU A 1 80 ? -9.281 9.160 14.551 1.00 84.44 80 LEU A O 1
ATOM 636 N N . VAL A 1 81 ? -10.871 9.474 16.109 1.00 85.25 81 VAL A N 1
ATOM 637 C CA . VAL A 1 81 ? -11.534 10.603 15.426 1.00 85.25 81 VAL A CA 1
ATOM 638 C C . VAL A 1 81 ? -10.583 11.788 15.220 1.00 85.25 81 VAL A C 1
ATOM 640 O O . VAL A 1 81 ? -10.672 12.475 14.206 1.00 85.25 81 VAL A O 1
ATOM 643 N N . CYS A 1 82 ? -9.645 12.013 16.144 1.00 88.00 82 CYS A N 1
ATOM 644 C CA . CYS A 1 82 ? -8.648 13.077 16.026 1.00 88.00 82 CYS A CA 1
ATOM 645 C C . CYS A 1 82 ? -7.571 12.766 14.970 1.00 88.00 82 CYS A C 1
ATOM 647 O O . CYS A 1 82 ? -7.202 13.638 14.186 1.00 88.00 82 CYS A O 1
ATOM 649 N N . PHE A 1 83 ? -7.075 11.525 14.921 1.00 86.69 83 PHE A N 1
ATOM 650 C CA . PHE A 1 83 ? -5.999 11.135 14.000 1.00 86.69 83 PHE A CA 1
ATOM 651 C C . PHE A 1 83 ? -6.481 10.822 12.579 1.00 86.69 83 PHE A C 1
ATOM 653 O O . PHE A 1 83 ? -5.724 11.007 11.626 1.00 86.69 83 PHE A O 1
ATOM 660 N N . TYR A 1 84 ? -7.730 10.383 12.419 1.00 84.56 84 TYR A N 1
ATOM 661 C CA . TYR A 1 84 ? -8.297 10.000 11.126 1.00 84.56 84 TYR A CA 1
ATOM 662 C C . TYR A 1 84 ? -8.161 11.053 10.011 1.00 84.56 84 TYR A C 1
ATOM 664 O O . TYR A 1 84 ? -7.659 10.701 8.943 1.00 84.56 84 TYR A O 1
ATOM 672 N N . PRO A 1 85 ? -8.521 12.340 10.210 1.00 85.75 85 PRO A N 1
ATOM 673 C CA . PRO A 1 85 ? -8.425 13.335 9.139 1.00 85.75 85 PRO A CA 1
ATOM 674 C C . PRO A 1 85 ? -6.985 13.549 8.653 1.00 85.75 85 PRO A C 1
ATOM 676 O O . PRO A 1 85 ? -6.762 13.748 7.461 1.00 85.75 85 PRO A O 1
ATOM 679 N N . PHE A 1 86 ? -5.994 13.456 9.546 1.00 88.38 86 PHE A N 1
ATOM 680 C CA . PHE A 1 86 ? -4.584 13.551 9.159 1.00 88.38 86 PHE A CA 1
ATOM 681 C C . PHE A 1 86 ? -4.154 12.368 8.293 1.00 88.38 86 PHE A C 1
ATOM 683 O O . PHE A 1 86 ? -3.436 12.557 7.312 1.00 88.38 86 PHE A O 1
ATOM 690 N N . LEU A 1 87 ? -4.614 11.158 8.626 1.00 86.31 87 LEU A N 1
ATOM 691 C CA . LEU A 1 87 ? -4.329 9.974 7.823 1.00 86.31 87 LEU A CA 1
ATOM 692 C C . LEU A 1 87 ? -4.952 10.094 6.435 1.00 86.31 87 LEU A C 1
ATOM 694 O O . LEU A 1 87 ? -4.230 9.910 5.466 1.00 86.31 87 LEU A O 1
ATOM 698 N N . VAL A 1 88 ? -6.219 10.498 6.324 1.00 86.69 88 VAL A N 1
ATOM 699 C CA . VAL A 1 88 ? -6.899 10.670 5.027 1.00 86.69 88 VAL A CA 1
ATOM 700 C C . VAL A 1 88 ? -6.148 11.651 4.120 1.00 86.69 88 VAL A C 1
ATOM 702 O O . VAL A 1 88 ? -5.922 11.364 2.944 1.00 86.69 88 VAL A O 1
ATOM 705 N N . ILE A 1 89 ? -5.688 12.786 4.660 1.00 88.62 89 ILE A N 1
ATOM 706 C CA . ILE A 1 89 ? -4.917 13.774 3.888 1.00 88.62 89 ILE A CA 1
ATOM 707 C C . ILE A 1 89 ? -3.582 13.185 3.415 1.00 88.62 89 ILE A C 1
ATOM 709 O O . ILE A 1 89 ? -3.231 13.309 2.242 1.00 88.62 89 ILE A O 1
ATOM 713 N N . LEU A 1 90 ? -2.837 12.524 4.304 1.00 87.19 90 LEU A N 1
ATOM 714 C CA . LEU A 1 90 ? -1.569 11.889 3.937 1.00 87.19 90 LEU A CA 1
ATOM 715 C C . LEU A 1 90 ? -1.766 10.750 2.923 1.00 87.19 90 LEU A C 1
ATOM 717 O O . LEU A 1 90 ? -0.931 10.573 2.037 1.00 87.19 90 LEU A O 1
ATOM 721 N N . GLY A 1 91 ? -2.884 10.028 3.012 1.00 85.75 91 GLY A N 1
ATOM 722 C CA . GLY A 1 91 ? -3.269 8.972 2.080 1.00 85.75 91 GLY A CA 1
ATOM 723 C C . GLY A 1 91 ? -3.549 9.530 0.688 1.00 85.75 91 GLY A C 1
ATOM 724 O O . GLY A 1 91 ? -3.026 9.005 -0.294 1.00 85.75 91 GLY A O 1
ATOM 725 N N . ALA A 1 92 ? -4.269 10.654 0.599 1.00 85.38 92 ALA A N 1
ATOM 726 C CA . ALA A 1 92 ? -4.509 11.359 -0.661 1.00 85.38 92 ALA A CA 1
ATOM 727 C C . ALA A 1 92 ? -3.201 11.812 -1.326 1.00 85.38 92 ALA A C 1
ATOM 729 O O . ALA A 1 92 ? -3.000 11.599 -2.522 1.00 85.38 92 ALA A O 1
ATOM 730 N N . VAL A 1 93 ? -2.288 12.402 -0.545 1.00 88.56 93 VAL A N 1
ATOM 731 C CA . VAL A 1 93 ? -0.975 12.837 -1.044 1.00 88.56 93 VAL A CA 1
ATOM 732 C C . VAL A 1 93 ? -0.166 11.639 -1.540 1.00 88.56 93 VAL A C 1
ATOM 734 O O . VAL A 1 93 ? 0.359 11.677 -2.653 1.00 88.56 93 VAL A O 1
ATOM 737 N N . ARG A 1 94 ? -0.111 10.549 -0.763 1.00 86.31 94 ARG A N 1
ATOM 738 C CA . ARG A 1 94 ? 0.573 9.313 -1.163 1.00 86.31 94 ARG A CA 1
ATOM 739 C C . ARG A 1 94 ? 0.006 8.762 -2.467 1.00 86.31 94 ARG A C 1
ATOM 741 O O . ARG A 1 94 ? 0.776 8.439 -3.366 1.00 86.31 94 ARG A O 1
ATOM 748 N N . ALA A 1 95 ? -1.318 8.673 -2.581 1.00 84.31 95 ALA A N 1
ATOM 749 C CA . ALA A 1 95 ? -1.975 8.143 -3.767 1.00 84.31 95 ALA A CA 1
ATOM 750 C C . ALA A 1 95 ? -1.720 8.991 -5.013 1.00 84.31 95 ALA A C 1
ATOM 752 O O . ALA A 1 95 ? -1.430 8.444 -6.078 1.00 84.31 95 ALA A O 1
ATOM 753 N N . GLY A 1 96 ? -1.750 10.318 -4.868 1.00 85.00 96 GLY A N 1
ATOM 754 C CA . GLY A 1 96 ? -1.436 11.242 -5.952 1.00 85.00 96 GLY A CA 1
ATOM 755 C C . GLY A 1 96 ? -0.005 11.075 -6.463 1.00 85.00 96 GLY A C 1
ATOM 756 O O . GLY A 1 96 ? 0.203 10.905 -7.664 1.00 85.00 96 GLY A O 1
ATOM 757 N N . ILE A 1 97 ? 0.981 11.063 -5.559 1.00 87.62 97 ILE A N 1
ATOM 758 C CA . ILE A 1 97 ? 2.397 10.948 -5.943 1.00 87.62 97 ILE A CA 1
ATOM 759 C C . ILE A 1 97 ? 2.697 9.559 -6.524 1.00 87.62 97 ILE A C 1
ATOM 761 O O . ILE A 1 97 ? 3.379 9.449 -7.544 1.00 87.62 97 ILE A O 1
ATOM 765 N N . MET A 1 98 ? 2.146 8.498 -5.930 1.00 83.31 98 MET A N 1
ATOM 766 C CA . MET A 1 98 ? 2.312 7.123 -6.408 1.00 83.31 98 MET A CA 1
ATOM 767 C C . MET A 1 98 ? 1.712 6.921 -7.805 1.00 83.31 98 MET A C 1
ATOM 769 O O . MET A 1 98 ? 2.362 6.354 -8.678 1.00 83.31 98 MET A O 1
ATOM 773 N N . SER A 1 99 ? 0.501 7.428 -8.055 1.00 85.31 99 SER A N 1
ATOM 774 C CA . SER A 1 99 ? -0.111 7.323 -9.383 1.00 85.31 99 SER A CA 1
ATOM 775 C C . SER A 1 99 ? 0.636 8.157 -10.425 1.00 85.31 99 SER A C 1
ATOM 777 O O . SER A 1 99 ? 0.742 7.738 -11.576 1.00 85.31 99 SER A O 1
ATOM 779 N N . TRP A 1 100 ? 1.148 9.332 -10.050 1.00 87.25 100 TRP A N 1
ATOM 780 C CA . TRP A 1 100 ? 1.908 10.179 -10.966 1.00 87.25 100 TRP A CA 1
ATOM 781 C C . TRP A 1 100 ? 3.259 9.556 -11.338 1.00 87.25 100 TRP A C 1
ATOM 783 O O . TRP A 1 100 ? 3.596 9.491 -12.520 1.00 87.25 100 TRP A O 1
ATOM 793 N N . SER A 1 101 ? 4.005 9.050 -10.354 1.00 84.31 101 SER A N 1
ATOM 794 C CA . SER A 1 101 ? 5.310 8.413 -10.576 1.00 84.31 101 SER A CA 1
ATOM 795 C C . SER A 1 101 ? 5.202 7.156 -11.444 1.00 84.31 101 SER A C 1
ATOM 797 O O . SER A 1 101 ? 5.994 7.010 -12.374 1.00 84.31 101 SER A O 1
ATOM 799 N N . LEU A 1 102 ? 4.181 6.312 -11.246 1.00 82.75 102 LEU A N 1
ATOM 800 C CA . LEU A 1 102 ? 3.951 5.147 -12.113 1.00 82.75 102 LEU A CA 1
ATOM 801 C C . LEU A 1 102 ? 3.730 5.535 -13.584 1.00 82.75 102 LEU A C 1
ATOM 803 O O . LEU A 1 102 ? 4.252 4.880 -14.484 1.00 82.75 102 LEU A O 1
ATOM 807 N N . VAL A 1 103 ? 2.969 6.604 -13.843 1.00 85.62 103 VAL A N 1
ATOM 808 C CA . VAL A 1 103 ? 2.729 7.093 -15.212 1.00 85.62 103 VAL A CA 1
ATOM 809 C C . VAL A 1 103 ? 3.997 7.704 -15.806 1.00 85.62 103 VAL A C 1
ATOM 811 O O . VAL A 1 103 ? 4.303 7.470 -16.976 1.00 85.62 103 VAL A O 1
ATOM 814 N N . TYR A 1 104 ? 4.729 8.486 -15.012 1.00 85.62 104 TYR A N 1
ATOM 815 C CA . TYR A 1 104 ? 5.924 9.195 -15.459 1.00 85.62 104 TYR A CA 1
ATOM 816 C C . TYR A 1 104 ? 7.066 8.236 -15.825 1.00 85.62 104 TYR A C 1
ATOM 818 O O . TYR A 1 104 ? 7.725 8.426 -16.845 1.00 85.62 104 TYR A O 1
ATOM 826 N N . TYR A 1 105 ? 7.268 7.171 -15.046 1.00 83.94 105 TYR A N 1
ATOM 827 C CA . TYR A 1 105 ? 8.370 6.227 -15.251 1.00 83.94 105 TYR A CA 1
ATOM 828 C C . TYR A 1 105 ? 7.998 4.955 -16.028 1.00 83.94 105 TYR A C 1
ATOM 830 O O . TYR A 1 105 ? 8.790 4.013 -16.082 1.00 83.94 105 TYR A O 1
ATOM 838 N N . LYS A 1 106 ? 6.833 4.922 -16.686 1.00 83.31 106 LYS A N 1
ATOM 839 C CA . LYS A 1 106 ? 6.342 3.745 -17.428 1.00 83.31 106 LYS A CA 1
ATOM 840 C C . LYS A 1 106 ? 7.357 3.153 -18.416 1.00 83.31 106 LYS A C 1
ATOM 842 O O . LYS A 1 106 ? 7.441 1.940 -18.554 1.00 83.31 106 LYS A O 1
ATOM 847 N N . GLU A 1 107 ? 8.151 3.995 -19.077 1.00 83.44 107 GLU A N 1
ATOM 848 C CA . GLU A 1 107 ? 9.128 3.561 -20.086 1.00 83.44 107 GLU A CA 1
ATOM 849 C C . GLU A 1 107 ? 10.295 2.788 -19.465 1.00 83.44 107 GLU A C 1
ATOM 851 O O . GLU A 1 107 ? 10.819 1.857 -20.072 1.00 83.44 107 GLU A O 1
ATOM 856 N N . ARG A 1 108 ? 10.666 3.130 -18.226 1.00 81.50 108 ARG A N 1
ATOM 857 C CA . ARG A 1 108 ? 11.721 2.436 -17.478 1.00 81.50 108 ARG A CA 1
ATOM 858 C C . ARG A 1 108 ? 11.243 1.059 -17.036 1.00 81.50 108 ARG A C 1
ATOM 860 O O . ARG A 1 108 ? 11.965 0.090 -17.211 1.00 81.50 108 ARG A O 1
ATOM 867 N N . ILE A 1 109 ? 9.992 0.960 -16.590 1.00 80.94 109 ILE A N 1
ATOM 868 C CA . ILE A 1 109 ? 9.358 -0.312 -16.208 1.00 80.94 109 ILE A CA 1
ATOM 869 C C . ILE A 1 109 ? 9.247 -1.257 -17.420 1.00 80.94 109 ILE A C 1
ATOM 871 O O . ILE A 1 109 ? 9.497 -2.455 -17.305 1.00 80.94 109 ILE A O 1
ATOM 875 N N . ILE A 1 110 ? 8.910 -0.730 -18.605 1.00 84.44 110 ILE A N 1
ATOM 876 C CA . ILE A 1 110 ? 8.894 -1.526 -19.846 1.00 84.44 110 ILE A CA 1
ATOM 877 C C . ILE A 1 110 ? 10.299 -2.063 -20.151 1.00 84.44 110 ILE A C 1
ATOM 879 O O . ILE A 1 110 ? 10.447 -3.246 -20.452 1.00 84.44 110 ILE A O 1
ATOM 883 N N . TRP A 1 111 ? 11.334 -1.234 -19.993 1.00 83.19 111 TRP A N 1
ATOM 884 C CA . TRP A 1 111 ? 12.716 -1.674 -20.175 1.00 83.19 111 TRP A CA 1
ATOM 885 C C . TRP A 1 111 ? 13.112 -2.793 -19.201 1.00 83.19 111 TRP A C 1
ATOM 887 O O . TRP A 1 111 ? 13.758 -3.752 -19.623 1.00 83.19 111 TRP A O 1
ATOM 897 N N . GLU A 1 112 ? 12.714 -2.718 -17.925 1.00 81.81 112 GLU A N 1
ATOM 898 C CA . GLU A 1 112 ? 12.982 -3.783 -16.941 1.00 81.81 112 GLU A CA 1
ATOM 899 C C . GLU A 1 112 ? 12.349 -5.107 -17.370 1.00 81.81 112 GLU A C 1
ATOM 901 O O . GLU A 1 112 ? 12.986 -6.160 -17.298 1.00 81.81 112 GLU A O 1
ATOM 906 N N . CYS A 1 113 ? 11.121 -5.056 -17.890 1.00 82.94 113 CYS A N 1
ATOM 907 C CA . CYS A 1 113 ? 10.432 -6.225 -18.422 1.00 82.94 113 CYS A CA 1
ATOM 908 C C . CYS A 1 113 ? 11.120 -6.821 -19.658 1.00 82.94 113 CYS A C 1
ATOM 910 O O . CYS A 1 113 ? 11.269 -8.043 -19.737 1.00 82.94 113 CYS A O 1
ATOM 912 N N . ASP A 1 114 ? 11.588 -5.984 -20.585 1.00 83.81 114 ASP A N 1
ATOM 913 C CA . ASP A 1 114 ? 12.273 -6.430 -21.805 1.00 83.81 114 ASP A CA 1
ATOM 914 C C . ASP A 1 114 ? 13.676 -6.999 -21.522 1.00 83.81 114 ASP A C 1
ATOM 916 O O . ASP A 1 114 ? 14.171 -7.846 -22.268 1.00 83.81 114 ASP A O 1
ATOM 920 N N . ASN A 1 115 ? 14.297 -6.604 -20.407 1.00 83.25 115 ASN A N 1
ATOM 921 C CA . ASN A 1 115 ? 15.607 -7.090 -19.959 1.00 83.25 115 ASN A CA 1
ATOM 922 C C . ASN A 1 115 ? 15.492 -8.157 -18.857 1.00 83.25 115 ASN A C 1
ATOM 924 O O . ASN A 1 115 ? 16.356 -8.273 -17.984 1.00 83.25 115 ASN A O 1
ATOM 928 N N . GLY A 1 116 ? 14.424 -8.959 -18.896 1.00 75.25 116 GLY A N 1
ATOM 929 C CA . GLY A 1 116 ? 14.283 -10.149 -18.055 1.00 75.25 116 GLY A CA 1
ATOM 930 C C . GLY A 1 116 ? 13.986 -9.870 -16.578 1.00 75.25 116 GLY A C 1
ATOM 931 O O . GLY A 1 116 ? 14.285 -10.717 -15.741 1.00 75.25 116 GLY A O 1
ATOM 932 N N . GLY A 1 117 ? 13.408 -8.711 -16.248 1.00 71.50 117 GLY A N 1
ATOM 933 C CA . GLY A 1 117 ? 13.053 -8.320 -14.879 1.00 71.50 117 GLY A CA 1
ATOM 934 C C . GLY A 1 117 ? 14.241 -7.832 -14.052 1.00 71.50 117 GLY A C 1
ATOM 935 O O . GLY A 1 117 ? 14.213 -7.932 -12.823 1.00 71.50 117 GLY A O 1
ATOM 936 N N . THR A 1 118 ? 15.293 -7.359 -14.723 1.00 76.81 118 THR A N 1
ATOM 937 C CA . THR A 1 118 ? 16.467 -6.755 -14.087 1.00 76.81 118 THR A CA 1
ATOM 938 C C . THR A 1 118 ? 16.188 -5.298 -13.733 1.00 76.81 118 THR A C 1
ATOM 940 O O . THR A 1 118 ? 15.571 -4.576 -14.513 1.00 76.81 118 THR A O 1
ATOM 943 N N . LYS A 1 119 ? 16.625 -4.873 -12.540 1.00 73.31 119 LYS A N 1
ATOM 944 C CA . LYS A 1 119 ? 16.398 -3.510 -12.042 1.00 73.31 119 LYS A CA 1
ATOM 945 C C . LYS A 1 119 ? 17.070 -2.493 -12.960 1.00 73.31 119 LYS A C 1
ATOM 947 O O . LYS A 1 119 ? 18.243 -2.644 -13.312 1.00 73.31 119 LYS A O 1
ATOM 952 N N . TRP A 1 120 ? 16.339 -1.450 -13.323 1.00 69.31 120 TRP A N 1
ATOM 953 C CA . TRP A 1 120 ? 16.844 -0.393 -14.178 1.00 69.31 120 TRP A CA 1
ATOM 954 C C . TRP A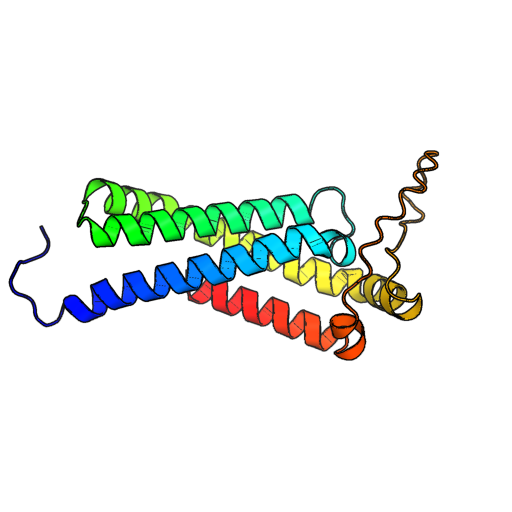 1 120 ? 17.847 0.477 -13.409 1.00 69.31 120 TRP A C 1
ATOM 956 O O . TRP A 1 120 ? 17.606 0.903 -12.278 1.00 69.31 120 TRP A O 1
ATOM 966 N N . VAL A 1 121 ? 19.001 0.727 -14.028 1.00 69.75 121 VAL A N 1
ATOM 967 C CA . VAL A 1 121 ? 20.098 1.505 -13.439 1.00 69.75 121 VAL A CA 1
ATOM 968 C C . VAL A 1 121 ? 20.069 2.915 -14.023 1.00 69.75 121 VAL A C 1
ATOM 970 O O . VAL A 1 121 ? 20.274 3.088 -15.225 1.00 69.75 121 VAL A O 1
ATOM 973 N N . ASP A 1 122 ? 19.835 3.925 -13.176 1.00 65.00 122 ASP A N 1
ATOM 974 C CA . ASP A 1 122 ? 19.865 5.334 -13.590 1.00 65.00 122 ASP A CA 1
ATOM 975 C C . ASP A 1 122 ? 21.281 5.709 -14.064 1.00 65.00 122 ASP A C 1
ATOM 977 O O . ASP A 1 122 ? 22.223 5.687 -13.266 1.00 65.00 122 ASP A O 1
ATOM 981 N N . PRO A 1 123 ? 21.471 6.135 -15.327 1.00 60.88 123 PRO A N 1
ATOM 982 C CA . PRO A 1 123 ? 22.787 6.546 -15.820 1.00 60.88 123 PRO A CA 1
ATOM 983 C C . PRO A 1 123 ? 23.293 7.836 -15.148 1.00 60.88 123 PRO A C 1
ATOM 985 O O . PRO A 1 123 ? 24.464 8.183 -15.271 1.00 60.88 123 PRO A O 1
ATOM 988 N N . SER A 1 124 ? 22.423 8.555 -14.431 1.00 54.97 124 SER A N 1
ATOM 989 C CA . SER A 1 124 ? 22.728 9.765 -13.657 1.00 54.97 124 SER A CA 1
ATOM 990 C C . SER A 1 124 ? 23.209 9.484 -12.227 1.00 54.97 124 SER A C 1
ATOM 992 O O . SER A 1 124 ? 23.764 10.378 -11.594 1.00 54.97 124 SER A O 1
ATOM 994 N N . THR A 1 125 ? 23.030 8.258 -11.717 1.00 53.97 125 THR A N 1
ATOM 995 C CA . THR A 1 125 ? 23.470 7.823 -10.377 1.00 53.97 125 THR A CA 1
ATOM 996 C C . THR A 1 125 ? 24.654 6.860 -10.441 1.00 53.97 125 THR A C 1
ATOM 998 O O . THR A 1 125 ? 24.865 6.069 -9.521 1.00 53.97 125 THR A O 1
ATOM 1001 N N . ILE A 1 126 ? 25.489 6.964 -11.486 1.00 51.56 126 ILE A N 1
ATOM 1002 C CA . ILE A 1 126 ? 26.799 6.300 -11.535 1.00 51.56 126 ILE A CA 1
ATOM 1003 C C . ILE A 1 126 ? 27.717 6.980 -10.512 1.00 51.56 126 ILE A C 1
ATOM 1005 O O . ILE A 1 126 ? 28.570 7.807 -10.826 1.00 51.56 126 ILE A O 1
ATOM 1009 N N . THR A 1 127 ? 27.515 6.631 -9.250 1.00 43.88 127 THR A N 1
ATOM 1010 C CA . THR A 1 127 ? 28.528 6.770 -8.217 1.00 43.88 127 THR A CA 1
ATOM 1011 C C . THR A 1 127 ? 29.377 5.514 -8.340 1.00 43.88 127 THR A C 1
ATOM 1013 O O . THR A 1 127 ? 28.843 4.410 -8.381 1.00 43.88 127 THR A O 1
ATOM 1016 N N . THR A 1 128 ? 30.689 5.680 -8.483 1.00 42.31 128 THR A N 1
ATOM 1017 C CA . THR A 1 128 ? 31.715 4.627 -8.479 1.00 42.31 128 THR A CA 1
ATOM 1018 C C . THR A 1 128 ? 31.656 3.806 -7.189 1.00 42.31 128 THR A C 1
ATOM 1020 O O . THR A 1 128 ? 32.469 3.960 -6.288 1.00 42.31 128 THR A O 1
ATOM 1023 N N . THR A 1 129 ? 30.681 2.922 -7.099 1.00 38.16 129 THR A N 1
ATOM 1024 C CA . THR A 1 129 ? 30.627 1.810 -6.167 1.00 38.16 129 THR A CA 1
ATOM 1025 C C . THR A 1 129 ? 30.124 0.645 -6.989 1.00 38.16 129 THR A C 1
ATOM 1027 O O . THR A 1 129 ? 28.956 0.567 -7.357 1.00 38.16 129 THR A O 1
ATOM 1030 N N . THR A 1 130 ? 31.058 -0.230 -7.346 1.00 38.81 130 THR A N 1
ATOM 1031 C CA . THR A 1 130 ? 30.813 -1.634 -7.658 1.00 38.81 130 THR A CA 1
ATOM 1032 C C . THR A 1 130 ? 30.032 -2.270 -6.509 1.00 38.81 130 THR A C 1
ATOM 1034 O O . THR A 1 130 ? 30.608 -2.976 -5.691 1.00 38.81 130 THR A O 1
ATOM 1037 N N . ASP A 1 131 ? 28.733 -2.009 -6.429 1.00 37.25 131 ASP A N 1
ATOM 1038 C CA . ASP A 1 131 ? 27.798 -2.872 -5.727 1.00 37.25 131 ASP A CA 1
ATOM 1039 C C . ASP A 1 131 ? 27.205 -3.806 -6.774 1.00 37.25 131 ASP A C 1
ATOM 1041 O O . ASP A 1 131 ? 26.109 -3.649 -7.302 1.00 37.25 131 ASP A O 1
ATOM 1045 N N . THR A 1 132 ? 28.001 -4.826 -7.083 1.00 38.91 132 THR A N 1
ATOM 1046 C CA . THR A 1 132 ? 27.544 -6.116 -7.598 1.00 38.91 132 THR A CA 1
ATOM 1047 C C . THR A 1 132 ? 26.785 -6.877 -6.507 1.00 38.91 132 THR A C 1
ATOM 1049 O O . THR A 1 132 ? 27.022 -8.061 -6.282 1.00 38.91 132 THR A O 1
ATOM 1052 N N . THR A 1 133 ? 25.888 -6.216 -5.785 1.00 39.62 133 THR A N 1
ATOM 1053 C CA . THR A 1 133 ? 24.828 -6.889 -5.047 1.00 39.62 133 THR A CA 1
ATOM 1054 C C . THR A 1 133 ? 23.680 -7.030 -6.024 1.00 39.62 133 THR A C 1
ATOM 1056 O O . THR A 1 133 ? 22.757 -6.229 -6.100 1.00 39.62 133 THR A O 1
ATOM 1059 N N . SER A 1 134 ? 23.791 -8.070 -6.847 1.00 43.34 134 SER A N 1
ATOM 1060 C CA . SER A 1 134 ? 22.644 -8.685 -7.488 1.00 43.34 134 SER A CA 1
ATOM 1061 C C . SER A 1 134 ? 21.661 -9.068 -6.382 1.00 43.34 134 SER A C 1
ATOM 1063 O O . SER A 1 134 ? 21.769 -10.162 -5.827 1.00 43.34 134 SER A O 1
ATOM 1065 N N . ASP A 1 135 ? 20.751 -8.169 -6.011 1.00 48.53 135 ASP A N 1
ATOM 1066 C CA . ASP A 1 135 ? 19.543 -8.576 -5.312 1.00 48.53 135 ASP A CA 1
ATOM 1067 C C . ASP A 1 135 ? 18.825 -9.536 -6.275 1.00 48.53 135 ASP A C 1
ATOM 1069 O O . ASP A 1 135 ? 18.440 -9.135 -7.376 1.00 48.53 135 ASP A O 1
ATOM 1073 N N . PRO A 1 136 ? 18.701 -10.835 -5.944 1.00 51.53 136 PRO A N 1
ATOM 1074 C CA . PRO A 1 136 ? 18.121 -11.835 -6.838 1.00 51.53 136 PRO A CA 1
ATOM 1075 C C . PRO A 1 136 ? 16.592 -11.720 -6.900 1.00 51.53 136 PRO A C 1
ATOM 1077 O O . PRO A 1 136 ? 15.912 -12.640 -7.359 1.00 51.53 136 PRO A O 1
ATOM 1080 N N . THR A 1 137 ? 16.021 -10.634 -6.382 1.00 58.28 137 THR A N 1
ATOM 1081 C CA . THR A 1 137 ? 14.597 -10.351 -6.451 1.00 58.28 137 THR A CA 1
ATOM 1082 C C . THR A 1 137 ? 14.271 -9.923 -7.868 1.00 58.28 137 THR A C 1
ATOM 1084 O O . THR A 1 137 ? 14.230 -8.748 -8.179 1.00 58.28 137 THR A O 1
ATOM 1087 N N . LEU A 1 138 ? 14.049 -10.882 -8.762 1.00 66.88 138 LEU A N 1
ATOM 1088 C CA . LEU A 1 138 ? 13.517 -10.565 -10.082 1.00 66.88 138 LEU A CA 1
ATOM 1089 C C . LEU A 1 138 ? 12.146 -9.899 -9.942 1.00 66.88 138 LEU A C 1
ATOM 1091 O O . LEU A 1 138 ? 11.335 -10.277 -9.084 1.00 66.88 138 LEU A O 1
ATOM 1095 N N . MET A 1 139 ? 11.877 -8.943 -10.828 1.00 70.62 139 MET A N 1
ATOM 1096 C CA . MET A 1 139 ? 10.545 -8.374 -10.977 1.00 70.62 139 MET A CA 1
ATOM 1097 C C . MET A 1 139 ? 9.516 -9.507 -11.178 1.00 70.62 139 MET A C 1
ATOM 1099 O O . MET A 1 139 ? 9.796 -10.470 -11.903 1.00 70.62 139 MET A O 1
ATOM 1103 N N . PRO A 1 140 ? 8.321 -9.448 -10.552 1.00 72.44 140 PRO A N 1
ATOM 1104 C CA . PRO A 1 140 ? 7.358 -10.529 -10.671 1.00 72.44 140 PRO A CA 1
ATOM 1105 C C . PRO A 1 140 ? 6.943 -10.681 -12.143 1.00 72.44 140 PRO A C 1
ATOM 1107 O O . PRO A 1 140 ? 6.425 -9.725 -12.729 1.00 72.44 140 PRO A O 1
ATOM 1110 N N . PRO A 1 141 ? 7.075 -11.879 -12.745 1.00 69.69 141 PRO A N 1
ATOM 1111 C CA . PRO A 1 141 ? 6.827 -12.083 -14.177 1.00 69.69 141 PRO A CA 1
ATOM 1112 C C . PRO A 1 141 ? 5.369 -11.812 -14.567 1.00 69.69 141 PRO A C 1
ATOM 1114 O O . PRO A 1 141 ? 5.051 -11.582 -15.733 1.00 69.69 141 PRO A O 1
ATOM 1117 N N . VAL A 1 142 ? 4.468 -11.817 -13.579 1.00 73.81 142 VAL A N 1
ATOM 1118 C CA . VAL A 1 142 ? 3.059 -11.461 -13.747 1.00 73.81 142 VAL A CA 1
ATOM 1119 C C . VAL A 1 142 ? 2.910 -10.021 -14.232 1.00 73.81 142 VAL A C 1
ATOM 1121 O O . VAL A 1 142 ? 2.107 -9.793 -15.126 1.00 73.81 142 VAL A O 1
ATOM 1124 N N . VAL A 1 143 ? 3.709 -9.081 -13.718 1.00 75.50 143 VAL A N 1
ATOM 1125 C CA . VAL A 1 143 ? 3.597 -7.650 -14.046 1.00 75.50 143 VAL A CA 1
ATOM 1126 C C . VAL A 1 143 ? 3.934 -7.402 -15.516 1.00 75.50 143 VAL A C 1
ATOM 1128 O O . VAL A 1 143 ? 3.184 -6.730 -16.226 1.00 75.50 143 VAL A O 1
ATOM 1131 N N . CYS A 1 144 ? 4.998 -8.041 -16.004 1.00 76.75 144 CYS A N 1
ATOM 1132 C CA . CYS A 1 144 ? 5.402 -7.969 -17.406 1.00 76.75 144 CYS A CA 1
ATOM 1133 C C . CYS A 1 144 ? 4.417 -8.686 -18.341 1.00 76.75 144 CYS A C 1
ATOM 1135 O O . CYS A 1 144 ? 4.220 -8.261 -19.475 1.00 76.75 144 CYS A O 1
ATOM 1137 N N . ARG A 1 145 ? 3.737 -9.740 -17.867 1.00 78.31 145 ARG A N 1
ATOM 1138 C CA . ARG A 1 145 ? 2.722 -10.459 -18.654 1.00 78.31 145 ARG A CA 1
ATOM 1139 C C . ARG A 1 145 ? 1.389 -9.711 -18.745 1.00 78.31 145 ARG A C 1
ATOM 1141 O O . ARG A 1 145 ? 0.699 -9.836 -19.753 1.00 78.31 145 ARG A O 1
ATOM 1148 N N . THR A 1 146 ? 1.003 -8.969 -17.707 1.00 76.19 146 THR A N 1
ATOM 1149 C CA . THR A 1 146 ? -0.254 -8.199 -17.672 1.00 76.19 146 THR A CA 1
ATOM 1150 C C . THR A 1 146 ? -0.165 -6.850 -18.385 1.00 76.19 146 THR A C 1
ATOM 1152 O O . THR A 1 146 ? -1.198 -6.308 -18.779 1.00 76.19 146 THR A O 1
ATOM 1155 N N . GLY A 1 147 ? 1.050 -6.331 -18.581 1.00 75.44 147 GLY A N 1
ATOM 1156 C CA . GLY A 1 147 ? 1.311 -5.025 -19.182 1.00 75.44 147 GLY A CA 1
ATOM 1157 C C . GLY A 1 147 ? 1.268 -3.888 -18.157 1.00 75.44 147 GLY A C 1
ATOM 1158 O O . GLY A 1 147 ? 0.434 -3.879 -17.248 1.00 75.44 147 GLY A O 1
ATOM 1159 N N . VAL A 1 148 ? 2.174 -2.919 -18.321 1.00 78.06 148 VAL A N 1
ATOM 1160 C CA . VAL A 1 148 ? 2.376 -1.796 -17.384 1.00 78.06 148 VAL A CA 1
ATOM 1161 C C . VAL A 1 148 ? 1.128 -0.916 -17.269 1.00 78.06 148 VAL A C 1
ATOM 1163 O O . VAL A 1 148 ? 0.778 -0.507 -16.166 1.00 78.06 148 VAL A O 1
ATOM 1166 N N . ASP A 1 149 ? 0.397 -0.697 -18.365 1.00 77.31 149 ASP A N 1
ATOM 1167 C CA . ASP A 1 149 ? -0.821 0.125 -18.358 1.00 77.31 149 ASP A CA 1
ATOM 1168 C C . ASP A 1 149 ? -1.953 -0.504 -17.528 1.00 77.31 149 ASP A C 1
ATOM 1170 O O . ASP A 1 149 ? -2.596 0.177 -16.728 1.00 77.31 149 ASP A O 1
ATOM 1174 N N . ASN A 1 150 ? -2.160 -1.820 -17.652 1.00 79.81 150 ASN A N 1
ATOM 1175 C CA . ASN A 1 150 ? -3.167 -2.544 -16.866 1.00 79.81 150 ASN A CA 1
ATOM 1176 C C . ASN A 1 150 ? -2.773 -2.637 -15.390 1.00 79.81 150 ASN A C 1
ATOM 1178 O O . ASN A 1 150 ? -3.622 -2.525 -14.507 1.00 79.81 150 ASN A O 1
ATOM 1182 N N . PHE A 1 151 ? -1.483 -2.830 -15.118 1.00 79.50 151 PHE A N 1
ATOM 1183 C CA . PHE A 1 151 ? -0.957 -2.860 -13.761 1.00 79.50 151 PHE A CA 1
ATOM 1184 C C . PHE A 1 151 ? -1.098 -1.499 -13.066 1.00 79.50 151 PHE A C 1
ATOM 1186 O O . PHE A 1 151 ? -1.556 -1.431 -11.926 1.00 79.50 151 PHE A O 1
ATOM 1193 N N . ASN A 1 152 ? -0.792 -0.413 -13.777 1.00 79.12 152 ASN A N 1
ATOM 1194 C CA . ASN A 1 152 ? -0.990 0.945 -13.290 1.00 79.12 152 ASN A CA 1
ATOM 1195 C C . ASN A 1 152 ? -2.472 1.228 -13.013 1.00 79.12 152 ASN A C 1
ATOM 1197 O O . ASN A 1 152 ? -2.817 1.676 -11.925 1.00 79.12 152 ASN A O 1
ATOM 1201 N N . ALA A 1 153 ? -3.370 0.866 -13.935 1.00 77.69 153 ALA A N 1
ATOM 1202 C CA . ALA A 1 153 ? -4.809 1.007 -13.719 1.00 77.69 153 ALA A CA 1
ATOM 1203 C C . ALA A 1 153 ? -5.298 0.232 -12.481 1.00 77.69 153 ALA A C 1
ATOM 1205 O O . ALA A 1 153 ? -6.120 0.747 -11.721 1.00 77.69 153 ALA A O 1
ATOM 1206 N N . LEU A 1 154 ? -4.778 -0.977 -12.242 1.00 82.19 154 LEU A N 1
ATOM 1207 C CA . LEU A 1 154 ? -5.129 -1.794 -11.078 1.00 82.19 154 LEU A CA 1
ATOM 1208 C C . LEU A 1 154 ? -4.644 -1.164 -9.766 1.00 82.19 154 LEU A C 1
ATOM 1210 O O . LEU A 1 154 ? -5.415 -1.081 -8.810 1.00 82.19 154 LEU A O 1
ATOM 1214 N N . ILE A 1 155 ? -3.404 -0.672 -9.735 1.00 79.31 155 ILE A N 1
ATOM 1215 C CA . ILE A 1 155 ? -2.852 0.038 -8.578 1.00 79.31 155 ILE A CA 1
ATOM 1216 C C . ILE A 1 155 ? -3.629 1.329 -8.322 1.00 79.31 155 ILE A C 1
ATOM 1218 O O . ILE A 1 155 ? -4.130 1.515 -7.218 1.00 79.31 155 ILE A O 1
ATOM 1222 N N . THR A 1 156 ? -3.814 2.189 -9.323 1.00 79.12 156 THR A N 1
ATOM 1223 C CA . THR A 1 156 ? -4.559 3.445 -9.163 1.00 79.12 156 THR A CA 1
ATOM 1224 C C . THR A 1 156 ? -5.991 3.191 -8.694 1.00 79.12 156 THR A C 1
ATOM 1226 O O . THR A 1 156 ? -6.453 3.849 -7.765 1.00 79.12 156 THR A O 1
ATOM 1229 N N . THR A 1 157 ? -6.680 2.192 -9.256 1.00 79.12 157 THR A N 1
ATOM 1230 C CA . THR A 1 157 ? -8.038 1.829 -8.818 1.00 79.12 157 THR A CA 1
ATOM 1231 C C . THR A 1 157 ? -8.041 1.317 -7.378 1.00 79.12 157 THR A C 1
ATOM 1233 O O . THR A 1 157 ? -8.894 1.720 -6.590 1.00 79.12 157 THR A O 1
ATOM 1236 N N . GLY A 1 158 ? -7.067 0.484 -7.000 1.00 78.69 158 GLY A N 1
ATOM 1237 C CA . GLY A 1 158 ? -6.895 0.017 -5.625 1.00 78.69 158 GLY A CA 1
ATOM 1238 C C . GLY A 1 158 ? -6.644 1.159 -4.637 1.00 78.69 158 GLY A C 1
ATOM 1239 O O . GLY A 1 158 ? -7.219 1.163 -3.552 1.00 78.69 158 GLY A O 1
ATOM 1240 N N . LEU A 1 159 ? -5.848 2.164 -5.013 1.00 78.62 159 LEU A N 1
ATOM 1241 C CA . LEU A 1 159 ? -5.624 3.350 -4.183 1.00 78.62 159 LEU A CA 1
ATOM 1242 C C . LEU A 1 159 ? -6.859 4.261 -4.105 1.00 78.62 159 LEU A C 1
ATOM 1244 O O . LEU A 1 159 ? -7.113 4.845 -3.056 1.00 78.62 159 LEU A O 1
ATOM 1248 N N . CYS A 1 160 ? -7.660 4.365 -5.169 1.00 78.31 160 CYS A N 1
ATOM 1249 C CA . CYS A 1 160 ? -8.937 5.082 -5.113 1.00 78.31 160 CYS A CA 1
ATOM 1250 C C . CYS A 1 160 ? -9.942 4.388 -4.187 1.00 78.31 160 CYS A C 1
ATOM 1252 O O . CYS A 1 160 ? -10.634 5.059 -3.427 1.00 78.31 160 CYS A O 1
ATOM 1254 N N . ILE A 1 161 ? -10.020 3.056 -4.234 1.00 79.25 161 ILE A N 1
ATOM 1255 C CA . ILE A 1 161 ? -10.879 2.275 -3.338 1.00 79.25 161 ILE A CA 1
ATOM 1256 C C . ILE A 1 161 ? -10.418 2.441 -1.888 1.00 79.25 161 ILE A C 1
ATOM 1258 O O . ILE A 1 161 ? -11.249 2.668 -1.016 1.00 79.25 161 ILE A O 1
ATOM 1262 N N . ASP A 1 162 ? -9.110 2.396 -1.640 1.00 74.81 162 ASP A N 1
ATOM 1263 C CA . ASP A 1 162 ? -8.531 2.646 -0.317 1.00 74.81 162 ASP A CA 1
ATOM 1264 C C . ASP A 1 162 ? -8.902 4.037 0.215 1.00 74.81 162 ASP A C 1
ATOM 1266 O O . ASP A 1 162 ? -9.347 4.168 1.349 1.00 74.81 162 ASP A O 1
ATOM 1270 N N . PHE A 1 163 ? -8.835 5.066 -0.634 1.00 73.62 163 PHE A N 1
ATOM 1271 C CA . PHE A 1 163 ? -9.241 6.422 -0.262 1.00 73.62 163 PHE A CA 1
ATOM 1272 C C . PHE A 1 163 ? -10.739 6.551 0.059 1.00 73.62 163 PHE A C 1
ATOM 1274 O O . PHE A 1 163 ? -11.107 7.347 0.912 1.00 73.62 163 PHE A O 1
ATOM 1281 N N . ILE A 1 164 ? -11.610 5.792 -0.614 1.00 76.31 164 ILE A N 1
ATOM 1282 C CA . ILE A 1 164 ? -13.060 5.801 -0.348 1.00 76.31 164 ILE A CA 1
ATOM 1283 C C . ILE A 1 164 ? -13.400 5.029 0.932 1.00 76.31 164 ILE A C 1
ATOM 1285 O O . ILE A 1 164 ? -14.397 5.328 1.588 1.00 76.31 164 ILE A O 1
ATOM 1289 N N . LEU A 1 165 ? -12.622 3.991 1.244 1.00 70.56 165 LEU A N 1
ATOM 1290 C CA . LEU A 1 165 ? -12.884 3.107 2.373 1.00 70.56 165 LEU A CA 1
ATOM 1291 C C . LEU A 1 165 ? -12.223 3.562 3.687 1.00 70.56 165 LEU A C 1
ATOM 1293 O O . LEU A 1 165 ? -12.569 3.005 4.733 1.00 70.56 165 LEU A O 1
ATOM 1297 N N . MET A 1 166 ? -11.317 4.547 3.638 1.00 67.31 166 MET A N 1
ATOM 1298 C CA . MET A 1 166 ? -10.894 5.347 4.797 1.00 67.31 166 MET A CA 1
ATOM 1299 C C . MET A 1 166 ? -11.964 6.385 5.144 1.00 67.31 166 MET A C 1
ATOM 1301 O O . MET A 1 166 ? -12.531 6.287 6.252 1.00 67.31 166 MET A O 1
#